Protein AF-A0A1C2HBL0-F1 (afdb_monomer_lite)

Foldseek 3Di:
DDDDDDPDPDDDDPPPPPPDDDDDPDDDDDPPPPPPPPPVPPPPQDQDPQWDWDADLQQGIKIFGNPQFDDQVCVVVSQVSQQSSLDPQGQPADPPWGDDDRIITRRRYGD

Radius of gyration: 24.38 Å; chains: 1; bounding box: 25×53×73 Å

Sequence (111 aa):
MAQIGSYHRKTTGRATRLRLVMCFSGMALLITACAAPHQSAVAHKQVPAGYAIAQSPQDGLLVARQGTAFGFDEGAEAKRAANDYCGAAGVASGTEDHYRAGAWIYPRGCA

pLDDT: mean 77.64, std 21.79, range [41.19, 98.0]

Structure (mmCIF, N/CA/C/O backbone):
data_AF-A0A1C2HBL0-F1
#
_entry.id   AF-A0A1C2HBL0-F1
#
loop_
_atom_site.group_PDB
_atom_site.id
_atom_site.type_symbol
_atom_site.label_atom_id
_atom_site.label_alt_id
_atom_site.label_comp_id
_atom_site.label_asym_id
_atom_site.label_entity_id
_atom_site.label_seq_id
_atom_site.pdbx_PDB_ins_code
_atom_site.Cartn_x
_atom_site.Cartn_y
_atom_site.Cartn_z
_atom_site.occupancy
_atom_site.B_iso_or_equiv
_atom_site.auth_seq_id
_atom_site.auth_comp_id
_atom_site.auth_asym_id
_atom_site.auth_atom_id
_atom_site.pdbx_PDB_model_num
ATOM 1 N N . MET A 1 1 ? -0.069 38.836 31.262 1.00 46.28 1 MET A N 1
ATOM 2 C CA . MET A 1 1 ? 0.708 38.441 30.066 1.00 46.28 1 MET A CA 1
ATOM 3 C C . MET A 1 1 ? -0.159 37.469 29.278 1.00 46.28 1 MET A C 1
ATOM 5 O O . MET A 1 1 ? -0.302 36.336 29.706 1.00 46.28 1 MET A O 1
ATOM 9 N N . ALA A 1 2 ? -0.850 37.936 28.236 1.00 43.62 2 ALA A N 1
ATOM 10 C CA . ALA A 1 2 ? -1.821 37.143 27.476 1.00 43.62 2 ALA A CA 1
ATOM 11 C C . ALA A 1 2 ? -1.436 37.177 25.990 1.00 43.62 2 ALA A C 1
ATOM 13 O O . ALA A 1 2 ? -1.442 38.243 25.379 1.00 43.62 2 ALA A O 1
ATOM 14 N N . GLN A 1 3 ? -1.048 36.026 25.435 1.00 49.44 3 GLN A N 1
ATOM 15 C CA . GLN A 1 3 ? -0.758 35.861 24.010 1.00 49.44 3 GLN A CA 1
ATOM 16 C C . GLN A 1 3 ? -2.044 35.500 23.267 1.00 49.44 3 GLN A C 1
ATOM 18 O O . GLN A 1 3 ? -2.618 34.432 23.460 1.00 49.44 3 GLN A O 1
ATOM 23 N N . ILE A 1 4 ? -2.477 36.415 22.404 1.00 49.09 4 ILE A N 1
ATOM 24 C CA . ILE A 1 4 ? -3.587 36.249 21.471 1.00 49.09 4 ILE A CA 1
ATOM 25 C C . ILE A 1 4 ? -2.980 35.662 20.190 1.00 49.09 4 ILE A C 1
ATOM 27 O O . ILE A 1 4 ? -2.295 36.357 19.441 1.00 49.09 4 ILE A O 1
ATOM 31 N N . GLY A 1 5 ? -3.150 34.358 19.978 1.00 49.34 5 GLY A N 1
ATOM 32 C CA . GLY A 1 5 ? -2.684 33.659 18.779 1.00 49.34 5 GLY A CA 1
ATOM 33 C C . GLY A 1 5 ? -3.635 33.880 17.604 1.00 49.34 5 GLY A C 1
ATOM 34 O O . GLY A 1 5 ? -4.576 33.115 17.409 1.00 49.34 5 GLY A O 1
ATOM 35 N N . SER A 1 6 ? -3.393 34.929 16.820 1.00 55.62 6 SER A N 1
ATOM 36 C CA . SER A 1 6 ? -4.091 35.194 15.559 1.00 55.62 6 SER A CA 1
ATOM 37 C C . SER A 1 6 ? -3.656 34.200 14.476 1.00 55.62 6 SER A C 1
ATOM 39 O O . SER A 1 6 ? -2.563 34.303 13.921 1.00 55.62 6 SER A O 1
ATOM 41 N N . TYR A 1 7 ? -4.531 33.254 14.129 1.00 46.28 7 TYR A N 1
ATOM 42 C CA . TYR A 1 7 ? -4.386 32.408 12.943 1.00 46.28 7 TYR A CA 1
ATOM 43 C C . TYR A 1 7 ? -4.647 33.233 11.674 1.00 46.28 7 TYR A C 1
ATOM 45 O O . TYR A 1 7 ? -5.782 33.372 11.219 1.00 46.28 7 TYR A O 1
ATOM 53 N N . HIS A 1 8 ? -3.590 33.771 11.065 1.00 45.44 8 HIS A N 1
ATOM 54 C CA . HIS A 1 8 ? -3.670 34.330 9.717 1.00 45.44 8 HIS A CA 1
ATOM 55 C C . HIS A 1 8 ? -3.716 33.205 8.675 1.00 45.44 8 HIS A C 1
ATOM 57 O O . HIS A 1 8 ? -2.698 32.710 8.197 1.00 45.44 8 HIS A O 1
ATOM 63 N N . ARG A 1 9 ? -4.935 32.839 8.271 1.00 51.69 9 ARG A N 1
ATOM 64 C CA . ARG A 1 9 ? -5.209 32.166 6.999 1.00 51.69 9 ARG A CA 1
ATOM 65 C C . ARG A 1 9 ? -4.965 33.186 5.877 1.00 51.69 9 ARG A C 1
ATOM 67 O O . ARG A 1 9 ? -5.801 34.054 5.648 1.00 51.69 9 ARG A O 1
AT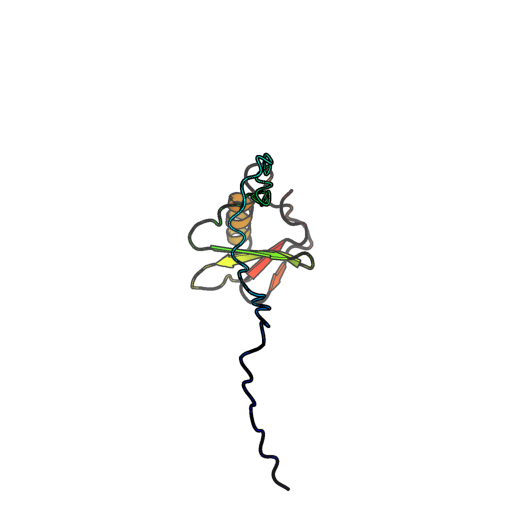OM 74 N N . LYS A 1 10 ? -3.820 33.110 5.190 1.00 43.16 10 LYS A N 1
ATOM 75 C CA . LYS A 1 10 ? -3.574 33.857 3.943 1.00 43.16 10 LYS A CA 1
ATOM 76 C C . LYS A 1 10 ? -3.582 32.891 2.762 1.00 43.16 10 LYS A C 1
ATOM 78 O O . LYS A 1 10 ? -2.569 32.336 2.354 1.00 43.16 10 LYS A O 1
ATOM 83 N N . THR A 1 11 ? -4.788 32.681 2.245 1.00 53.38 11 THR A N 1
ATOM 84 C CA . THR A 1 11 ? -5.030 32.328 0.846 1.00 53.38 11 THR A CA 1
ATOM 85 C C . THR A 1 11 ? -4.455 33.413 -0.074 1.00 53.38 11 THR A C 1
ATOM 87 O O . THR A 1 11 ? -4.184 34.529 0.367 1.00 53.38 11 THR A O 1
ATOM 90 N N . THR A 1 12 ? -4.360 33.096 -1.368 1.00 50.62 12 THR A N 1
ATOM 91 C CA . THR A 1 12 ? -4.027 33.965 -2.519 1.00 50.62 12 THR A CA 1
ATOM 92 C C . THR A 1 12 ? -2.560 34.355 -2.727 1.00 50.62 12 THR A C 1
ATOM 94 O O . THR A 1 12 ? -1.987 35.166 -2.012 1.00 50.62 12 THR A O 1
ATOM 97 N N . GLY A 1 13 ? -1.989 33.819 -3.813 1.00 43.44 13 GLY A N 1
ATOM 98 C CA . GLY A 1 13 ? -0.697 34.253 -4.339 1.00 43.44 13 GLY A CA 1
ATOM 99 C C . GLY A 1 13 ? -0.204 33.524 -5.592 1.00 43.44 13 GLY A C 1
ATOM 100 O O . GLY A 1 13 ? 0.990 33.570 -5.865 1.00 43.44 13 GLY A O 1
ATOM 101 N N . ARG A 1 14 ? -1.060 32.842 -6.373 1.00 48.78 14 ARG A N 1
ATOM 102 C CA . ARG A 1 14 ? -0.660 32.387 -7.715 1.00 48.78 14 ARG A CA 1
ATOM 103 C C . ARG A 1 14 ? -0.787 33.593 -8.640 1.00 48.78 14 ARG A C 1
ATOM 105 O O . ARG A 1 14 ? -1.866 33.905 -9.130 1.00 48.78 14 ARG A O 1
ATOM 112 N N . ALA A 1 15 ? 0.311 34.332 -8.759 1.00 46.44 15 ALA A N 1
ATOM 113 C CA . ALA A 1 15 ? 0.448 35.477 -9.641 1.00 46.44 15 ALA A CA 1
ATOM 114 C C . ALA A 1 15 ? 0.288 35.023 -11.100 1.00 46.44 15 ALA A C 1
ATOM 116 O O . ALA A 1 15 ? 1.254 34.676 -11.779 1.00 46.44 15 ALA A O 1
ATOM 117 N N . THR A 1 16 ? -0.955 35.014 -11.573 1.00 49.22 16 THR A N 1
ATOM 118 C CA . THR A 1 16 ? -1.308 34.946 -12.986 1.00 49.22 16 THR A CA 1
ATOM 119 C C . THR A 1 16 ? -0.765 36.206 -13.651 1.00 49.22 16 THR A C 1
ATOM 121 O O . THR A 1 16 ? -1.386 37.265 -13.616 1.00 49.22 16 THR A O 1
ATOM 124 N N . ARG A 1 17 ? 0.434 36.118 -14.235 1.00 50.41 17 ARG A N 1
ATOM 125 C CA . ARG A 1 17 ? 0.940 37.133 -15.163 1.00 50.41 17 ARG A CA 1
ATOM 126 C C . ARG A 1 17 ? 0.140 37.028 -16.462 1.00 50.41 17 ARG A C 1
ATOM 128 O O . ARG A 1 17 ? 0.583 36.421 -17.429 1.00 50.41 17 ARG A O 1
ATOM 135 N N . LEU A 1 18 ? -1.056 37.609 -16.456 1.00 47.25 18 LEU A N 1
ATOM 136 C CA . LEU A 1 18 ? -1.869 37.844 -17.642 1.00 47.25 18 LEU A CA 1
ATOM 137 C C . LEU A 1 18 ? -1.238 39.018 -18.409 1.00 47.25 18 LEU A C 1
ATOM 139 O O . LEU A 1 18 ? -1.564 40.180 -18.183 1.00 47.25 18 LEU A O 1
ATOM 143 N N . ARG A 1 19 ? -0.257 38.730 -19.270 1.00 50.12 19 ARG A N 1
ATOM 144 C CA . ARG A 1 19 ? 0.228 39.703 -20.255 1.00 50.12 19 ARG A CA 1
ATOM 145 C C . ARG A 1 19 ? -0.636 39.589 -21.508 1.00 50.12 19 ARG A C 1
ATOM 147 O O . ARG A 1 19 ? -0.461 38.678 -22.302 1.00 50.12 19 ARG A O 1
ATOM 154 N N . LEU A 1 20 ? -1.585 40.521 -21.582 1.00 41.38 20 LEU A N 1
ATOM 155 C CA . LEU A 1 20 ? -2.007 41.278 -22.760 1.00 41.38 20 LEU A CA 1
ATOM 156 C C . LEU A 1 20 ? -2.043 40.508 -24.096 1.00 41.38 20 LEU A C 1
ATOM 158 O O . LEU A 1 20 ? -1.026 40.323 -24.760 1.00 41.38 20 LEU A O 1
ATOM 162 N N . VAL A 1 21 ? -3.258 40.151 -24.514 1.00 53.97 21 VAL A N 1
ATOM 163 C CA . VAL A 1 21 ? -3.590 39.784 -25.895 1.00 53.97 21 VAL A CA 1
ATOM 164 C C . VAL A 1 21 ? -3.395 41.023 -26.773 1.00 53.97 21 VAL A C 1
ATOM 166 O O . VAL A 1 21 ? -4.115 42.008 -26.623 1.00 53.97 21 VAL A O 1
ATOM 169 N N . MET A 1 22 ? -2.408 40.984 -27.667 1.00 41.19 22 MET A N 1
ATOM 170 C CA . MET A 1 22 ? -2.181 42.002 -28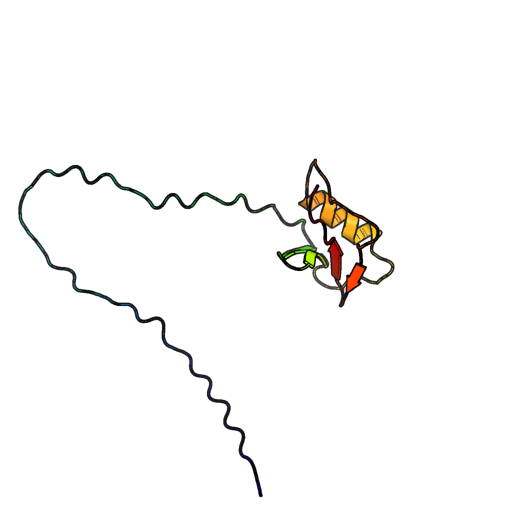.691 1.00 41.19 22 MET A CA 1
ATOM 171 C C . MET A 1 22 ? -2.679 41.442 -30.030 1.00 41.19 22 MET A C 1
ATOM 173 O O . MET A 1 22 ? -2.094 40.505 -30.569 1.00 41.19 22 MET A O 1
ATOM 177 N N . CYS A 1 23 ? -3.796 41.982 -30.528 1.00 44.34 23 CYS A N 1
ATOM 178 C CA . CYS A 1 23 ? -4.342 41.691 -31.854 1.00 44.34 23 CYS A CA 1
ATOM 179 C C . CYS A 1 23 ? -3.364 42.160 -32.939 1.00 44.34 23 CYS A C 1
ATOM 181 O O . CYS A 1 23 ? -3.221 43.362 -33.153 1.00 44.34 23 CYS A O 1
ATOM 183 N N . PHE A 1 24 ? -2.734 41.226 -33.651 1.00 42.06 24 PHE A N 1
ATOM 184 C CA . PHE A 1 24 ? -2.032 41.504 -34.903 1.00 42.06 24 PHE A CA 1
ATOM 185 C C . PHE A 1 24 ? -2.838 40.917 -36.070 1.00 42.06 24 PHE A C 1
ATOM 187 O O . PHE A 1 24 ? -2.753 39.730 -36.376 1.00 42.06 24 PHE A O 1
ATOM 194 N N . SER A 1 25 ? -3.648 41.773 -36.702 1.00 61.94 25 SER A N 1
ATOM 195 C CA . SER A 1 25 ? -4.203 41.555 -38.043 1.00 61.94 25 SER A CA 1
ATOM 196 C C . SER A 1 25 ? -3.082 41.744 -39.063 1.00 61.94 25 SER A C 1
ATOM 198 O O . SER A 1 25 ? -2.724 42.875 -39.384 1.00 61.94 25 SER A O 1
ATOM 200 N N . GLY A 1 26 ? -2.508 40.649 -39.556 1.00 51.34 26 GLY A N 1
ATOM 201 C CA . GLY A 1 26 ? -1.457 40.696 -40.568 1.00 51.34 26 GLY A CA 1
ATOM 202 C C . GLY A 1 26 ? -1.082 39.304 -41.058 1.00 51.34 26 GLY A C 1
ATOM 203 O O . GLY A 1 26 ? -0.542 38.493 -40.317 1.00 51.34 26 GLY A O 1
ATOM 204 N N . MET A 1 27 ? -1.408 39.036 -42.314 1.00 62.91 27 MET A N 1
ATOM 205 C CA . MET A 1 27 ? -1.176 37.796 -43.047 1.00 62.91 27 MET A CA 1
ATOM 206 C C . MET A 1 27 ? 0.318 37.424 -43.100 1.00 62.91 27 MET A C 1
ATOM 208 O O . MET A 1 27 ? 1.103 38.124 -43.731 1.00 62.91 27 MET A O 1
ATOM 212 N N . ALA A 1 28 ? 0.695 36.296 -42.488 1.00 54.22 28 ALA A N 1
ATOM 213 C CA . ALA A 1 28 ? 1.928 35.565 -42.787 1.00 54.22 28 ALA A CA 1
ATOM 214 C C . ALA A 1 28 ? 1.753 34.076 -42.442 1.00 54.22 28 ALA A C 1
ATOM 216 O O . ALA A 1 28 ? 1.547 33.699 -41.290 1.00 54.22 28 ALA A O 1
ATOM 217 N N . LEU A 1 29 ? 1.826 33.231 -43.473 1.00 55.94 29 LEU A N 1
ATOM 218 C CA . LEU A 1 29 ? 1.958 31.781 -43.370 1.00 55.94 29 LEU A CA 1
ATOM 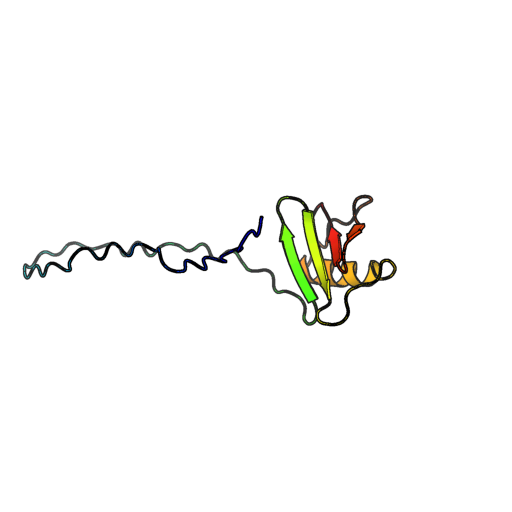219 C C . LEU A 1 29 ? 3.249 31.441 -42.616 1.00 55.94 29 LEU A C 1
ATOM 221 O O . LEU A 1 29 ? 4.333 31.484 -43.191 1.00 55.94 29 LEU A O 1
ATOM 225 N N . LEU A 1 30 ? 3.135 31.065 -41.344 1.00 54.84 30 LEU A N 1
ATOM 226 C CA . LEU A 1 30 ? 4.176 30.332 -40.633 1.00 54.84 30 LEU A CA 1
ATOM 227 C C . LEU A 1 30 ? 3.528 29.140 -39.945 1.00 54.84 30 LEU A C 1
ATOM 229 O O . LEU A 1 30 ? 2.668 29.274 -39.074 1.00 54.84 30 LEU A O 1
ATOM 233 N N . ILE A 1 31 ? 3.935 27.965 -40.411 1.00 60.88 31 ILE A N 1
ATOM 234 C CA . ILE A 1 31 ? 3.530 26.649 -39.939 1.00 60.88 31 ILE A CA 1
ATOM 235 C C . ILE A 1 31 ? 3.946 26.564 -38.469 1.00 60.88 31 ILE A C 1
ATOM 237 O O . ILE A 1 31 ? 5.081 26.227 -38.140 1.00 60.88 31 ILE A O 1
ATOM 241 N N . THR A 1 32 ? 3.047 26.960 -37.572 1.00 57.66 32 THR A N 1
ATOM 242 C CA . THR A 1 32 ? 3.261 26.825 -36.136 1.00 57.66 32 THR A CA 1
ATOM 243 C C . THR A 1 32 ? 3.097 25.350 -35.836 1.00 57.66 32 THR A C 1
ATOM 245 O O . THR A 1 32 ? 1.980 24.849 -35.709 1.00 57.66 32 THR A O 1
ATOM 248 N N . ALA A 1 33 ? 4.223 24.639 -35.799 1.00 58.38 33 ALA A N 1
ATOM 249 C CA . ALA A 1 33 ? 4.286 23.314 -35.220 1.00 58.38 33 ALA A CA 1
ATOM 250 C C . ALA A 1 33 ? 3.655 23.410 -33.830 1.00 58.38 33 ALA A C 1
ATOM 252 O O . ALA A 1 33 ? 4.176 24.080 -32.936 1.00 58.38 33 ALA A O 1
ATOM 253 N N . CYS A 1 34 ? 2.483 22.799 -33.680 1.00 51.44 34 CYS A N 1
ATOM 254 C CA . CYS A 1 34 ? 1.821 22.654 -32.401 1.00 51.44 34 CYS A CA 1
ATOM 255 C C . CYS A 1 34 ? 2.694 21.701 -31.579 1.00 51.44 34 CYS A C 1
ATOM 257 O O . CYS A 1 34 ? 2.502 20.488 -31.594 1.00 51.44 34 CYS A O 1
ATOM 259 N N . ALA A 1 35 ? 3.714 22.237 -30.908 1.00 63.53 35 ALA A N 1
ATOM 260 C CA . ALA A 1 35 ? 4.406 21.530 -29.849 1.00 63.53 35 ALA A CA 1
ATOM 261 C C . ALA A 1 35 ? 3.434 21.469 -28.669 1.00 63.53 35 ALA A C 1
ATOM 263 O O . ALA A 1 35 ? 3.500 22.263 -27.731 1.00 63.53 35 ALA A O 1
ATOM 264 N N . ALA A 1 36 ? 2.460 20.561 -28.769 1.00 65.25 36 ALA A N 1
ATOM 265 C CA . ALA A 1 36 ? 1.663 20.160 -27.631 1.00 65.25 36 ALA A CA 1
ATOM 266 C C . ALA A 1 36 ? 2.653 19.714 -26.546 1.00 65.25 36 ALA A C 1
ATOM 268 O O . ALA A 1 36 ? 3.564 18.937 -26.855 1.00 65.25 36 ALA A O 1
ATOM 269 N N . PRO A 1 37 ? 2.536 20.206 -25.301 1.00 53.91 37 PRO A N 1
ATOM 270 C CA . PRO A 1 37 ? 3.329 19.665 -24.217 1.00 53.91 37 PRO A CA 1
ATOM 271 C C . PRO A 1 37 ? 3.034 18.168 -24.170 1.00 53.91 37 PRO A C 1
ATOM 273 O O . PRO A 1 37 ? 1.906 17.757 -23.892 1.00 53.91 37 PRO A O 1
ATOM 276 N N . HIS A 1 38 ? 4.043 17.367 -24.515 1.00 50.41 38 HIS A N 1
ATOM 277 C CA . HIS A 1 38 ? 4.030 15.924 -24.356 1.00 50.41 38 HIS A CA 1
ATOM 278 C C . HIS A 1 38 ? 4.019 15.693 -22.846 1.00 50.41 38 HIS A C 1
ATOM 280 O O . HIS A 1 38 ? 5.051 15.592 -22.189 1.00 50.41 38 HIS A O 1
ATOM 286 N N . GLN A 1 39 ? 2.823 15.733 -22.266 1.00 50.28 39 GLN A N 1
ATOM 287 C CA . GLN A 1 39 ? 2.575 15.202 -20.945 1.00 50.28 39 GLN A CA 1
ATOM 288 C C . GLN A 1 39 ? 2.757 13.705 -21.128 1.00 50.28 39 GLN A C 1
ATOM 290 O O . GLN A 1 39 ? 1.8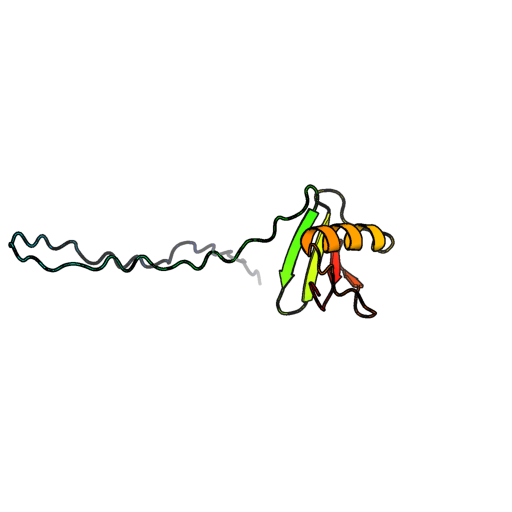23 13.019 -21.537 1.00 50.28 39 GLN A O 1
ATOM 295 N N . SER A 1 40 ? 3.988 13.221 -20.950 1.00 47.91 40 SER A N 1
ATOM 296 C CA . SER A 1 40 ? 4.253 11.797 -20.826 1.00 47.91 40 SER A CA 1
ATOM 297 C C . SER A 1 40 ? 3.250 11.287 -19.809 1.00 47.91 40 SER A C 1
ATOM 299 O O . SER A 1 40 ? 3.312 11.671 -18.640 1.00 47.91 40 SER A O 1
ATOM 301 N N . ALA A 1 41 ? 2.259 10.530 -20.278 1.00 50.53 41 ALA A N 1
ATOM 302 C CA . ALA A 1 41 ? 1.276 9.924 -19.414 1.00 50.53 41 ALA A CA 1
ATOM 303 C C . ALA A 1 41 ? 2.064 8.958 -18.538 1.00 50.53 41 ALA A C 1
ATOM 305 O O . ALA A 1 41 ? 2.430 7.865 -18.968 1.00 50.53 41 ALA A O 1
ATOM 306 N N . VAL A 1 42 ? 2.418 9.405 -17.335 1.00 53.97 42 VAL A N 1
ATOM 307 C CA . VAL A 1 42 ? 2.924 8.511 -16.308 1.00 53.97 42 VAL A CA 1
ATOM 308 C C . VAL A 1 42 ? 1.767 7.554 -16.094 1.00 53.97 42 VAL A C 1
ATOM 310 O O . VAL A 1 42 ? 0.702 7.973 -15.646 1.00 53.97 42 VAL A O 1
ATOM 313 N N . ALA A 1 43 ? 1.914 6.313 -16.555 1.00 55.16 43 ALA A N 1
ATOM 314 C CA . ALA A 1 43 ? 0.868 5.318 -16.427 1.00 55.16 43 ALA A CA 1
ATOM 315 C C . ALA A 1 43 ? 0.547 5.188 -14.935 1.00 55.16 43 ALA A C 1
ATOM 317 O O . ALA A 1 43 ? 1.347 4.668 -14.156 1.00 55.16 43 ALA A O 1
ATOM 318 N N . HIS A 1 44 ? -0.593 5.734 -14.519 1.00 59.66 44 HIS A N 1
ATOM 319 C CA . HIS A 1 44 ? -1.033 5.623 -13.143 1.00 59.66 44 HIS A CA 1
ATOM 320 C C . HIS A 1 44 ? -1.411 4.158 -12.922 1.00 59.66 44 HIS A C 1
ATOM 322 O O . HIS A 1 44 ? -2.384 3.675 -13.500 1.00 59.66 44 HIS A O 1
ATOM 328 N N . LYS A 1 45 ? -0.616 3.425 -12.130 1.00 77.19 45 LYS A N 1
ATOM 329 C CA . LYS A 1 45 ? -1.002 2.087 -11.668 1.00 77.19 45 LYS A CA 1
ATOM 330 C C . LYS A 1 45 ? -2.370 2.191 -10.991 1.00 77.19 45 LYS A C 1
ATOM 332 O O . LYS A 1 45 ? -2.561 3.027 -10.106 1.00 77.19 45 LYS A O 1
ATOM 337 N N . GLN A 1 46 ? -3.303 1.347 -11.420 1.00 86.56 46 GLN A N 1
ATOM 338 C CA . GLN A 1 46 ? -4.646 1.293 -10.858 1.00 86.56 46 GLN A CA 1
ATOM 339 C C . GLN A 1 46 ? -4.561 0.821 -9.402 1.00 86.56 46 GLN A C 1
ATOM 341 O O . GLN A 1 46 ? -3.990 -0.232 -9.119 1.00 86.56 46 GLN A O 1
ATOM 346 N N . VAL A 1 47 ? -5.124 1.596 -8.477 1.00 92.12 47 VAL A N 1
ATOM 347 C CA . VAL A 1 47 ? -5.214 1.195 -7.068 1.00 92.12 47 VAL A CA 1
ATOM 348 C C . VAL A 1 47 ? -6.348 0.171 -6.918 1.00 92.12 47 VAL A C 1
ATOM 350 O O . VAL A 1 47 ? -7.456 0.447 -7.389 1.00 92.12 47 VAL A O 1
ATOM 353 N N . PRO A 1 48 ? -6.111 -0.995 -6.285 1.00 92.31 48 PRO A N 1
ATOM 354 C CA . PRO A 1 48 ? -7.163 -1.970 -6.019 1.00 92.31 48 PRO A CA 1
ATOM 355 C C . PRO A 1 48 ? -8.297 -1.374 -5.172 1.00 92.31 48 PRO A C 1
ATOM 357 O O . PRO A 1 48 ? -8.065 -0.559 -4.275 1.00 92.31 48 PRO A O 1
ATOM 360 N N . ALA A 1 49 ? -9.536 -1.779 -5.455 1.00 94.25 49 ALA A N 1
ATOM 361 C CA . ALA A 1 49 ? -10.710 -1.270 -4.749 1.00 94.25 49 ALA A CA 1
ATOM 362 C C . ALA A 1 49 ? -10.627 -1.564 -3.243 1.00 94.25 49 ALA A C 1
ATOM 364 O O . ALA A 1 49 ? -10.221 -2.650 -2.840 1.00 94.25 49 ALA A O 1
ATOM 365 N N . GLY A 1 50 ? -11.026 -0.598 -2.411 1.00 95.94 50 GLY A N 1
ATOM 366 C CA . GLY A 1 50 ? -10.969 -0.737 -0.955 1.00 95.94 50 GLY A CA 1
ATOM 367 C C . GLY A 1 50 ? -9.586 -0.492 -0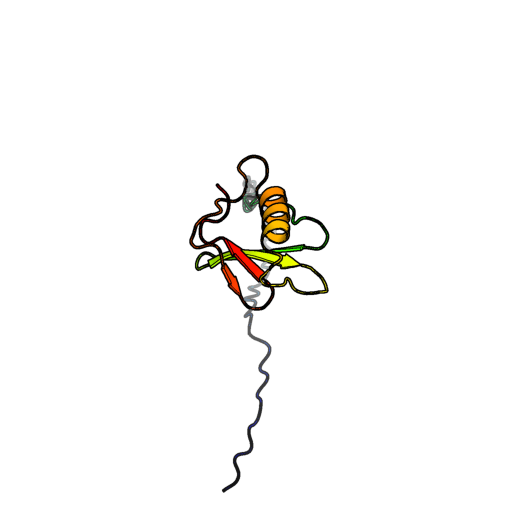.347 1.00 95.94 50 GLY A C 1
ATOM 368 O O . GLY A 1 50 ? -9.443 -0.592 0.869 1.00 95.94 50 GLY A O 1
ATOM 369 N N . TYR A 1 51 ? -8.584 -0.113 -1.146 1.00 97.25 51 TYR A N 1
ATOM 370 C CA . TYR A 1 51 ? -7.244 0.215 -0.664 1.00 97.25 51 TYR A CA 1
ATOM 371 C C . TYR A 1 51 ? -6.830 1.635 -1.059 1.00 97.25 51 TYR A C 1
ATOM 373 O O . TYR A 1 51 ? -7.295 2.214 -2.041 1.00 97.25 51 TYR A O 1
ATOM 381 N N . ALA A 1 52 ? -5.966 2.227 -0.246 1.00 96.25 52 ALA A N 1
ATOM 382 C CA . ALA A 1 52 ? -5.274 3.470 -0.528 1.00 96.25 52 ALA A CA 1
ATOM 383 C C . ALA A 1 52 ? -3.781 3.157 -0.576 1.00 96.25 52 ALA A C 1
ATOM 385 O O . ALA A 1 52 ? -3.213 2.663 0.397 1.00 96.25 52 ALA A O 1
ATOM 386 N N . ILE A 1 53 ? -3.162 3.411 -1.726 1.00 95.31 53 ILE A N 1
ATOM 387 C CA . ILE A 1 53 ? -1.760 3.082 -1.967 1.00 95.31 53 ILE A CA 1
ATOM 388 C C . ILE A 1 53 ? -1.021 4.348 -2.371 1.00 95.31 53 ILE A C 1
ATOM 390 O O . ILE A 1 53 ? -1.469 5.079 -3.255 1.00 95.31 53 ILE A O 1
ATOM 394 N N . ALA A 1 54 ? 0.111 4.597 -1.720 1.00 93.62 54 ALA A N 1
ATOM 395 C CA . ALA A 1 54 ? 0.981 5.726 -2.005 1.00 93.62 54 ALA A CA 1
ATOM 396 C C . ALA A 1 54 ? 2.407 5.238 -2.266 1.00 93.62 54 ALA A C 1
ATOM 398 O O . ALA A 1 54 ? 2.923 4.389 -1.543 1.00 93.62 54 ALA A O 1
ATOM 399 N N . GLN A 1 55 ? 3.051 5.799 -3.286 1.00 91.25 55 GLN A N 1
ATOM 400 C CA . GLN A 1 55 ? 4.489 5.654 -3.491 1.00 91.25 55 GLN A CA 1
ATOM 401 C C . GLN A 1 55 ? 5.201 6.884 -2.928 1.00 91.25 55 GLN A C 1
ATOM 403 O O . GLN A 1 55 ? 4.864 8.018 -3.272 1.00 91.25 55 GLN A O 1
ATOM 408 N N . SER A 1 56 ? 6.181 6.646 -2.064 1.00 85.19 56 SER A N 1
ATOM 409 C CA . SER A 1 56 ? 7.028 7.639 -1.415 1.00 85.19 56 SER A CA 1
ATOM 410 C C . SER A 1 56 ? 8.491 7.339 -1.755 1.00 85.19 56 SER A C 1
ATOM 412 O O . SER A 1 56 ? 8.932 6.208 -1.555 1.00 85.19 56 SER A O 1
ATOM 414 N N . PRO A 1 57 ? 9.281 8.319 -2.224 1.00 82.62 57 PRO A N 1
ATOM 415 C CA . PRO A 1 57 ? 10.726 8.147 -2.384 1.00 82.62 57 PRO A CA 1
ATOM 416 C C . PRO A 1 57 ? 11.454 7.774 -1.083 1.00 82.62 57 PRO A C 1
ATOM 418 O O . PRO A 1 57 ? 12.542 7.213 -1.136 1.00 82.62 57 PRO A O 1
ATOM 421 N N . GLN A 1 58 ? 10.880 8.115 0.075 1.00 86.69 58 GLN A N 1
ATOM 422 C CA . GLN A 1 58 ? 11.471 7.900 1.395 1.00 86.69 58 GLN A CA 1
ATOM 423 C C . GLN A 1 58 ? 11.074 6.555 2.012 1.00 86.69 58 GLN A C 1
ATOM 425 O O . GLN A 1 58 ? 11.906 5.907 2.638 1.00 86.69 58 GLN A O 1
ATOM 430 N N . ASP A 1 59 ? 9.817 6.142 1.835 1.00 87.69 59 ASP A N 1
ATOM 431 C CA . ASP A 1 59 ? 9.242 4.971 2.515 1.00 87.69 59 ASP A CA 1
ATOM 432 C C . ASP A 1 59 ? 8.888 3.823 1.551 1.00 87.69 59 ASP A C 1
ATOM 434 O O . ASP A 1 59 ? 8.401 2.780 1.979 1.00 87.69 59 ASP A O 1
ATOM 438 N N . GLY A 1 60 ? 9.099 3.990 0.244 1.00 93.81 60 GLY A N 1
ATOM 439 C CA . GLY A 1 60 ? 8.722 3.003 -0.764 1.00 93.81 60 GLY A CA 1
ATOM 440 C C . GLY A 1 60 ? 7.214 2.976 -1.009 1.00 93.81 60 GLY A C 1
ATOM 441 O O . GLY A 1 60 ? 6.606 3.998 -1.328 1.00 93.81 60 GLY A O 1
ATOM 442 N N . LEU A 1 61 ? 6.596 1.799 -0.910 1.00 96.25 61 LEU A N 1
ATOM 443 C CA . LEU A 1 61 ? 5.163 1.610 -1.144 1.00 96.25 61 LEU A CA 1
ATOM 444 C C . LEU A 1 61 ? 4.408 1.516 0.185 1.00 96.25 61 LEU A C 1
ATOM 446 O O . LEU A 1 61 ? 4.628 0.589 0.958 1.00 96.25 61 LEU A O 1
ATOM 450 N N . LEU A 1 62 ? 3.476 2.434 0.423 1.00 97.25 62 LEU A N 1
ATOM 451 C CA . LEU A 1 62 ? 2.572 2.398 1.568 1.00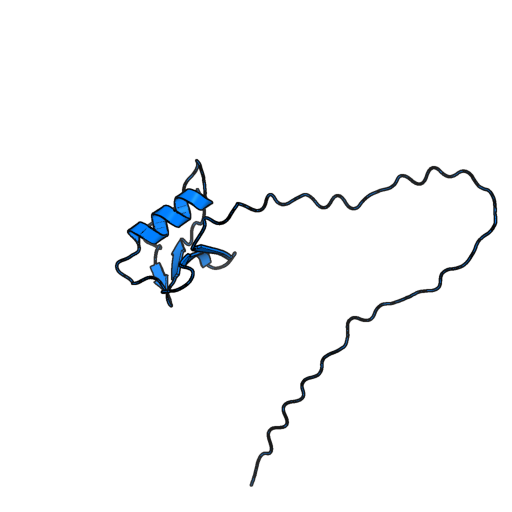 97.25 62 LEU A CA 1
ATOM 452 C C . LEU A 1 62 ? 1.208 1.872 1.136 1.00 97.25 62 LEU A C 1
ATOM 454 O O . LEU A 1 62 ? 0.648 2.342 0.145 1.00 97.25 62 LEU A O 1
ATOM 458 N N . VAL A 1 63 ? 0.655 0.942 1.908 1.00 97.44 63 VAL A N 1
ATOM 459 C CA . VAL A 1 63 ? -0.646 0.319 1.661 1.00 97.44 63 VAL A CA 1
ATOM 460 C C . VAL A 1 63 ? -1.520 0.463 2.900 1.00 97.44 63 VAL A C 1
ATOM 462 O O . VAL A 1 63 ? -1.197 -0.041 3.974 1.00 97.44 63 VAL A O 1
ATOM 465 N N . ALA A 1 64 ? -2.653 1.136 2.737 1.00 97.62 64 ALA A N 1
ATOM 466 C CA . ALA A 1 64 ? -3.701 1.275 3.739 1.00 97.62 64 ALA A CA 1
ATOM 467 C C . ALA A 1 64 ? -5.024 0.712 3.203 1.00 97.62 64 ALA A C 1
ATOM 469 O O . ALA A 1 64 ? -5.264 0.699 1.994 1.00 97.62 64 ALA A O 1
ATOM 470 N N . ARG A 1 65 ? -5.904 0.265 4.101 1.00 97.31 65 ARG A N 1
ATOM 471 C CA . ARG A 1 65 ? -7.281 -0.108 3.761 1.00 97.31 65 ARG A CA 1
ATOM 472 C C . ARG A 1 65 ? -8.175 1.131 3.850 1.00 97.31 65 ARG A C 1
ATOM 474 O O . ARG A 1 65 ? -8.034 1.951 4.755 1.00 97.31 65 ARG A O 1
ATOM 481 N N . GLN A 1 66 ? -9.091 1.284 2.902 1.00 95.81 66 GLN A N 1
ATOM 482 C CA . GLN A 1 66 ? -10.148 2.287 2.978 1.00 95.81 66 GLN A CA 1
ATOM 483 C C . GLN A 1 66 ? -11.167 1.844 4.038 1.00 95.81 66 GLN A C 1
ATOM 485 O O . GLN A 1 66 ? -11.680 0.729 3.983 1.00 95.81 66 GLN A O 1
ATOM 490 N N . GLY A 1 67 ? -11.460 2.710 5.009 1.00 92.56 67 GLY A N 1
ATOM 491 C CA . GLY A 1 67 ? -12.318 2.377 6.148 1.00 92.56 67 GLY A CA 1
ATOM 492 C C . GLY A 1 67 ? -11.496 1.976 7.371 1.00 92.56 67 GLY A C 1
ATOM 493 O O . GLY A 1 67 ? -10.727 2.790 7.880 1.00 92.56 67 GLY A O 1
ATOM 494 N N . THR A 1 68 ? -11.676 0.750 7.865 1.00 95.94 68 THR A N 1
ATOM 495 C CA . THR A 1 68 ? -10.933 0.251 9.032 1.00 95.94 68 THR A CA 1
ATOM 496 C C . THR A 1 68 ? -9.462 0.069 8.681 1.00 95.94 68 THR A C 1
ATOM 498 O O . THR A 1 68 ? -9.134 -0.727 7.802 1.00 95.94 68 THR A O 1
ATOM 501 N N . ALA A 1 69 ? -8.591 0.794 9.382 1.00 96.94 69 ALA A N 1
ATOM 502 C CA . ALA A 1 69 ? -7.147 0.692 9.220 1.00 96.94 69 ALA A CA 1
ATOM 503 C C . ALA A 1 69 ? -6.642 -0.732 9.496 1.00 96.94 69 ALA A C 1
ATOM 505 O O . ALA A 1 69 ? -7.261 -1.472 10.262 1.00 96.94 69 ALA A O 1
ATOM 506 N N . PHE A 1 70 ? -5.508 -1.093 8.892 1.00 97.94 70 PHE A N 1
ATOM 507 C CA . PHE A 1 70 ? -4.907 -2.400 9.131 1.00 97.94 70 PHE A CA 1
ATOM 508 C C . PHE A 1 70 ? -4.443 -2.558 10.579 1.00 97.94 70 PHE A C 1
ATOM 510 O O . PHE A 1 70 ? -3.956 -1.609 11.194 1.00 97.94 70 PHE A O 1
ATOM 517 N N . GLY A 1 71 ? -4.520 -3.786 11.079 1.00 97.62 71 GLY A N 1
ATOM 518 C CA . GLY A 1 71 ? -3.775 -4.270 12.230 1.00 97.62 71 GLY A CA 1
ATOM 519 C C . GLY A 1 71 ? -2.336 -4.664 11.883 1.00 97.62 71 GLY A C 1
ATOM 520 O O . GLY A 1 71 ? -1.973 -4.912 10.727 1.00 97.62 71 GLY A O 1
ATOM 521 N N . PHE A 1 72 ? -1.506 -4.761 12.925 1.00 96.56 72 PHE A N 1
ATOM 522 C CA . PHE A 1 72 ? -0.137 -5.283 12.833 1.00 96.56 72 PHE A CA 1
ATOM 523 C C . PHE A 1 72 ? -0.096 -6.762 12.408 1.00 96.56 72 PHE A C 1
ATOM 525 O O . PHE A 1 72 ? 0.895 -7.232 11.871 1.00 96.56 72 PHE A O 1
ATOM 532 N N . ASP A 1 73 ? -1.161 -7.516 12.636 1.00 97.12 73 ASP A N 1
ATOM 533 C CA . ASP A 1 73 ? -1.314 -8.917 12.247 1.00 97.12 73 ASP A CA 1
ATOM 534 C C . ASP A 1 73 ? -1.834 -9.091 10.806 1.00 97.12 73 ASP A C 1
ATOM 536 O O . ASP A 1 73 ? -1.719 -10.168 10.222 1.00 97.12 73 ASP A O 1
ATOM 540 N N . GLU A 1 74 ? -2.329 -8.023 10.177 1.00 97.69 74 GLU A N 1
ATOM 541 C CA . GLU A 1 74 ? -2.956 -8.067 8.849 1.00 97.69 74 GLU A CA 1
ATOM 542 C C . GLU A 1 74 ? -1.966 -7.886 7.677 1.00 97.69 74 GLU A C 1
ATOM 544 O O . GLU A 1 74 ? -2.366 -7.629 6.537 1.00 97.69 74 GLU A O 1
ATOM 549 N N . GLY A 1 75 ? -0.661 -8.067 7.907 1.00 96.62 75 GLY A N 1
ATOM 550 C CA . GLY A 1 75 ? 0.373 -7.864 6.878 1.00 96.62 75 GLY A CA 1
ATOM 551 C C . GLY A 1 75 ? 0.237 -8.753 5.650 1.00 96.62 75 GLY A C 1
ATOM 552 O O . GLY A 1 75 ? 0.571 -8.343 4.537 1.00 96.62 75 GLY A O 1
ATOM 553 N N . ALA A 1 76 ? -0.326 -9.950 5.820 1.00 97.69 76 ALA A N 1
ATOM 554 C CA . ALA A 1 76 ? -0.622 -10.835 4.702 1.00 97.69 76 ALA A CA 1
ATOM 555 C C . ALA A 1 76 ? -1.689 -10.250 3.763 1.00 97.69 76 ALA A C 1
ATOM 557 O O . ALA A 1 76 ? -1.597 -10.444 2.553 1.00 97.69 76 ALA A O 1
ATOM 558 N N . GLU A 1 77 ? -2.691 -9.536 4.285 1.00 97.25 77 GLU A N 1
ATOM 559 C CA . GLU A 1 77 ? -3.684 -8.873 3.439 1.00 97.25 77 GLU A CA 1
ATOM 560 C C . GLU A 1 77 ? -3.101 -7.659 2.738 1.00 97.25 77 GLU A C 1
ATOM 562 O O . GLU A 1 77 ? -3.246 -7.538 1.521 1.00 97.25 77 GLU A O 1
ATOM 567 N N . ALA A 1 78 ? -2.399 -6.801 3.475 1.00 97.69 78 ALA A N 1
ATOM 568 C CA . ALA A 1 78 ? -1.763 -5.644 2.868 1.00 97.69 78 ALA A CA 1
ATOM 569 C C . ALA A 1 78 ? -0.795 -6.056 1.745 1.00 97.69 78 ALA A C 1
ATOM 571 O O . ALA A 1 78 ? -0.754 -5.409 0.699 1.00 97.69 78 ALA A O 1
ATOM 572 N N . LYS A 1 79 ? -0.106 -7.197 1.896 1.00 97.62 79 LYS A N 1
ATOM 573 C CA . LYS A 1 79 ? 0.792 -7.737 0.867 1.00 97.62 79 LYS A CA 1
ATOM 574 C C . LYS A 1 79 ? 0.037 -8.207 -0.373 1.00 97.62 79 LYS A C 1
ATOM 576 O O . LYS A 1 79 ? 0.546 -8.041 -1.479 1.00 97.62 79 LYS A O 1
ATOM 581 N N . ARG A 1 80 ? -1.171 -8.765 -0.222 1.00 97.38 80 ARG A N 1
ATOM 582 C CA . ARG A 1 80 ? -2.032 -9.100 -1.372 1.00 97.38 80 ARG A CA 1
ATOM 583 C C . ARG A 1 80 ? -2.412 -7.840 -2.145 1.00 97.38 80 ARG A C 1
ATOM 585 O O . ARG A 1 80 ? -2.157 -7.785 -3.340 1.00 97.38 80 ARG A O 1
ATOM 592 N N . ALA A 1 81 ? -2.885 -6.802 -1.454 1.00 97.06 81 ALA A N 1
ATOM 593 C CA . ALA A 1 81 ? -3.205 -5.521 -2.087 1.00 97.06 81 ALA A CA 1
ATOM 594 C C . ALA A 1 81 ? -1.979 -4.873 -2.763 1.00 97.06 81 ALA A C 1
ATOM 596 O O . ALA A 1 81 ? -2.084 -4.321 -3.859 1.00 97.06 81 ALA A O 1
ATOM 597 N N . ALA A 1 82 ? -0.798 -4.979 -2.144 1.00 96.62 82 ALA A N 1
ATOM 598 C CA . ALA A 1 82 ? 0.458 -4.511 -2.723 1.00 96.62 82 ALA A CA 1
ATOM 599 C C . ALA A 1 82 ? 0.825 -5.274 -4.007 1.00 96.62 82 ALA A C 1
ATOM 601 O O . ALA A 1 82 ? 1.216 -4.658 -4.995 1.00 96.62 82 ALA A O 1
ATOM 602 N N . ASN A 1 83 ? 0.673 -6.601 -4.016 1.00 96.94 83 ASN A N 1
ATOM 603 C CA . ASN A 1 83 ? 0.904 -7.427 -5.201 1.00 96.94 83 ASN A CA 1
ATOM 604 C C . ASN A 1 83 ? -0.067 -7.085 -6.331 1.00 96.94 83 ASN A C 1
ATOM 606 O O . ASN A 1 83 ? 0.379 -6.899 -7.460 1.00 96.94 83 ASN A O 1
ATOM 610 N N . ASP A 1 84 ? -1.356 -6.927 -6.025 1.00 96.12 84 ASP A N 1
ATOM 611 C CA . ASP A 1 84 ? -2.370 -6.552 -7.015 1.00 96.12 84 ASP A CA 1
ATOM 612 C C . ASP A 1 84 ? -2.030 -5.205 -7.669 1.00 96.12 84 ASP A C 1
ATOM 614 O O . ASP A 1 84 ? -2.121 -5.046 -8.886 1.00 96.12 84 ASP A O 1
ATOM 618 N N . TYR A 1 85 ? -1.546 -4.247 -6.875 1.00 95.19 85 TYR A N 1
ATOM 619 C CA . TYR A 1 85 ? -1.059 -2.964 -7.375 1.00 95.19 85 TYR A CA 1
ATOM 620 C C . TYR A 1 85 ? 0.243 -3.087 -8.189 1.00 95.19 85 TYR A C 1
ATOM 622 O O . TYR A 1 85 ? 0.420 -2.456 -9.241 1.00 95.19 85 TYR A O 1
ATOM 630 N N . CYS A 1 86 ? 1.191 -3.899 -7.724 1.00 94.06 86 CYS A N 1
ATOM 631 C CA . CYS A 1 86 ? 2.474 -4.086 -8.393 1.00 94.06 86 CYS A CA 1
ATOM 632 C C . CYS A 1 86 ? 2.370 -4.927 -9.676 1.00 94.06 86 CYS A C 1
ATOM 634 O O . CYS A 1 86 ? 3.198 -4.751 -10.574 1.00 94.06 86 CYS A O 1
ATOM 636 N N . GLY A 1 87 ? 1.303 -5.708 -9.846 1.00 93.94 87 GLY A N 1
ATOM 637 C CA . GLY A 1 87 ? 1.049 -6.520 -11.032 1.00 93.94 87 GLY A CA 1
ATOM 638 C C . GLY A 1 87 ? 1.986 -7.725 -11.108 1.00 93.94 87 GLY A C 1
ATOM 639 O O . GLY A 1 87 ? 2.398 -8.262 -10.085 1.00 93.94 87 GLY A O 1
ATOM 640 N N . ALA A 1 88 ? 2.348 -8.143 -12.324 1.00 92.88 88 ALA A N 1
ATOM 641 C CA . ALA A 1 88 ? 3.101 -9.381 -12.559 1.00 92.88 88 ALA A CA 1
ATOM 642 C C . ALA A 1 88 ? 4.460 -9.460 -11.833 1.00 92.88 88 ALA A C 1
ATOM 644 O O . ALA A 1 88 ? 4.896 -10.556 -11.497 1.00 92.88 88 ALA A O 1
ATOM 645 N N . ALA A 1 89 ? 5.113 -8.322 -11.578 1.00 91.62 89 ALA A N 1
ATOM 646 C CA . ALA A 1 89 ? 6.367 -8.286 -10.825 1.00 91.62 89 ALA A CA 1
ATOM 647 C C . ALA A 1 89 ? 6.163 -8.522 -9.315 1.00 91.62 89 ALA A C 1
ATOM 649 O O . ALA A 1 89 ? 7.042 -9.055 -8.643 1.00 91.62 89 ALA A O 1
ATOM 650 N N . GLY A 1 90 ? 4.987 -8.173 -8.785 1.00 94.88 90 GLY A N 1
ATOM 651 C CA . GLY A 1 90 ? 4.691 -8.235 -7.357 1.00 94.88 90 GLY A CA 1
ATOM 652 C C . GLY A 1 90 ? 5.408 -7.161 -6.534 1.00 94.88 90 GLY A C 1
ATOM 653 O O . GLY A 1 90 ? 6.170 -6.334 -7.040 1.00 94.88 90 GLY A O 1
ATOM 654 N N . VAL A 1 91 ? 5.109 -7.133 -5.237 1.00 96.50 91 VAL A N 1
ATOM 655 C CA . VAL A 1 91 ? 5.777 -6.243 -4.284 1.00 96.50 91 VAL A CA 1
ATOM 656 C C . VAL A 1 91 ? 7.127 -6.834 -3.870 1.00 96.50 91 VAL A C 1
ATOM 658 O O . VAL A 1 91 ? 7.229 -8.023 -3.554 1.00 96.50 91 VAL A O 1
ATOM 661 N N . ALA A 1 92 ? 8.164 -6.000 -3.804 1.00 96.56 92 ALA A N 1
ATOM 662 C CA . ALA A 1 92 ? 9.487 -6.350 -3.299 1.00 96.56 92 ALA A CA 1
ATOM 663 C C . ALA A 1 92 ? 9.487 -6.429 -1.757 1.00 96.56 92 ALA A C 1
ATOM 665 O O . ALA A 1 92 ? 10.166 -5.681 -1.062 1.00 96.56 92 ALA A O 1
ATOM 666 N N . SER A 1 93 ? 8.712 -7.362 -1.210 1.00 95.38 93 SER A N 1
ATOM 667 C CA . SER A 1 93 ? 8.579 -7.592 0.235 1.00 95.38 93 SER A CA 1
ATOM 668 C C . SER A 1 93 ? 9.854 -8.198 0.838 1.00 95.38 93 SER A C 1
ATOM 670 O O . SER A 1 93 ? 10.491 -9.049 0.212 1.00 95.38 93 SER A O 1
ATOM 672 N N . GLY A 1 94 ? 10.264 -7.747 2.022 1.00 94.81 94 GLY A N 1
ATOM 673 C CA . GLY A 1 94 ? 11.497 -8.162 2.701 1.00 94.81 94 GLY A CA 1
ATOM 674 C C . GLY A 1 94 ? 11.441 -8.016 4.223 1.00 94.81 94 GLY A C 1
ATOM 675 O O . GLY A 1 94 ? 10.382 -7.806 4.806 1.00 94.81 94 GLY A O 1
ATOM 676 N N . THR A 1 95 ? 12.597 -8.138 4.875 1.00 96.44 95 THR A N 1
ATOM 677 C CA . THR A 1 95 ? 12.733 -8.014 6.337 1.00 96.44 95 THR A CA 1
ATOM 678 C C . THR A 1 95 ? 12.467 -6.603 6.858 1.00 96.44 95 THR A C 1
ATOM 680 O O . THR A 1 95 ? 12.192 -6.428 8.040 1.00 96.44 95 THR A O 1
ATOM 683 N N . GLU A 1 96 ? 12.532 -5.602 5.983 1.00 95.94 96 GLU A N 1
ATOM 684 C CA . GLU A 1 96 ? 12.314 -4.188 6.294 1.00 95.94 96 GLU A CA 1
ATOM 685 C C . GLU A 1 96 ? 10.835 -3.782 6.198 1.00 95.94 96 GLU A C 1
ATOM 687 O O . GLU A 1 96 ? 10.484 -2.643 6.526 1.00 95.94 96 GLU A O 1
ATOM 692 N N . ASP A 1 97 ? 9.967 -4.690 5.742 1.00 96.81 97 ASP A N 1
ATOM 693 C CA . ASP A 1 97 ? 8.528 -4.463 5.697 1.00 96.81 97 ASP A CA 1
ATOM 694 C C . ASP A 1 97 ? 8.009 -4.244 7.115 1.00 96.81 97 ASP A C 1
ATOM 696 O O . ASP A 1 97 ? 8.278 -5.029 8.027 1.00 96.81 97 ASP A O 1
ATOM 700 N N . HIS A 1 98 ? 7.245 -3.178 7.318 1.00 97.50 98 HIS A N 1
ATOM 701 C CA . HIS A 1 98 ? 6.776 -2.851 8.654 1.00 97.50 98 HIS A CA 1
ATOM 702 C C . HIS A 1 98 ? 5.424 -2.161 8.644 1.00 97.50 98 HIS A C 1
ATOM 704 O O . HIS A 1 98 ? 5.057 -1.420 7.732 1.00 97.50 98 HIS A O 1
ATOM 710 N N . TYR A 1 99 ? 4.687 -2.394 9.720 1.00 97.69 99 TYR A N 1
ATOM 711 C CA . TYR A 1 99 ? 3.450 -1.698 10.001 1.00 97.69 99 TYR A CA 1
ATOM 712 C C . TYR A 1 99 ? 3.737 -0.360 10.687 1.00 97.69 99 TYR A C 1
ATOM 714 O O . TYR A 1 99 ? 4.539 -0.276 11.622 1.00 97.69 99 TYR A O 1
ATOM 722 N N . ARG A 1 100 ? 3.042 0.692 10.258 1.00 96.62 100 ARG A N 1
ATOM 723 C CA . ARG A 1 100 ? 3.070 2.004 10.901 1.00 96.62 100 ARG A CA 1
ATOM 724 C C . ARG A 1 100 ? 1.721 2.693 10.738 1.00 96.62 100 ARG A C 1
ATOM 726 O O . ARG A 1 100 ? 1.251 2.890 9.625 1.00 96.62 100 ARG A O 1
ATOM 733 N N . ALA A 1 101 ? 1.139 3.114 11.861 1.00 94.81 101 ALA A N 1
ATOM 734 C CA . ALA A 1 101 ? -0.026 4.004 11.908 1.00 94.81 101 ALA A CA 1
ATOM 735 C C . ALA A 1 101 ? -1.207 3.583 10.999 1.00 94.81 101 ALA A C 1
ATOM 737 O O . ALA A 1 101 ? -1.789 4.418 10.311 1.00 94.81 101 ALA A O 1
ATOM 738 N N . GLY A 1 102 ? -1.568 2.297 10.989 1.00 96.81 102 GLY A N 1
ATOM 739 C CA . GLY A 1 102 ? -2.705 1.787 10.213 1.00 96.81 102 GLY A CA 1
ATOM 740 C C . GLY A 1 102 ? -2.381 1.367 8.778 1.00 96.81 102 GLY A C 1
ATOM 741 O O . GLY A 1 102 ? -3.284 0.954 8.049 1.00 96.81 102 GLY A O 1
ATOM 742 N N . ALA A 1 103 ? -1.113 1.463 8.373 1.00 97.50 103 ALA A N 1
ATOM 743 C CA . ALA A 1 103 ? -0.635 1.106 7.046 1.00 97.50 103 ALA A CA 1
ATOM 744 C C . ALA A 1 103 ? 0.545 0.136 7.118 1.00 97.50 103 ALA A C 1
ATOM 746 O O . ALA A 1 103 ? 1.324 0.131 8.072 1.00 97.50 103 ALA A O 1
ATOM 747 N N . TRP A 1 104 ? 0.693 -0.655 6.066 1.00 98.00 104 TRP A N 1
ATOM 748 C CA . TRP A 1 104 ? 1.874 -1.468 5.823 1.00 98.00 104 TRP A CA 1
ATOM 749 C C . TRP A 1 104 ? 2.789 -0.774 4.828 1.00 98.00 104 TRP A C 1
ATOM 751 O O . TRP A 1 104 ? 2.336 -0.268 3.802 1.00 98.00 104 TRP A O 1
ATOM 761 N N . ILE A 1 105 ? 4.073 -0.738 5.154 1.00 98.00 105 ILE A N 1
ATOM 762 C CA . ILE A 1 105 ? 5.113 -0.074 4.380 1.00 98.00 105 ILE A CA 1
ATOM 763 C C . ILE A 1 105 ? 6.030 -1.150 3.804 1.00 98.00 105 ILE A C 1
ATOM 765 O O . ILE A 1 105 ? 6.542 -1.989 4.545 1.00 98.00 105 ILE A O 1
ATOM 769 N N . TYR A 1 106 ? 6.244 -1.092 2.492 1.00 97.56 106 TYR A N 1
ATOM 770 C CA . TYR A 1 106 ? 7.157 -1.936 1.725 1.00 97.56 106 TYR A CA 1
ATOM 771 C C . TYR A 1 106 ? 8.277 -1.048 1.158 1.00 97.56 106 TYR A C 1
ATOM 773 O O . TYR A 1 106 ? 8.118 -0.486 0.066 1.00 97.56 106 TYR A O 1
ATOM 781 N N . PRO A 1 107 ? 9.413 -0.896 1.867 1.00 97.19 107 PRO A N 1
ATOM 782 C CA . PRO A 1 107 ? 10.443 0.091 1.525 1.00 97.19 107 PRO A CA 1
ATOM 783 C C . PRO A 1 107 ? 11.053 -0.084 0.136 1.00 97.19 107 PRO A C 1
ATOM 785 O O . PRO A 1 107 ? 11.436 0.889 -0.508 1.00 97.19 107 PRO A O 1
ATOM 788 N N . ARG A 1 108 ? 11.118 -1.325 -0.355 1.00 95.69 108 ARG A N 1
ATOM 789 C CA . ARG A 1 108 ? 11.672 -1.634 -1.680 1.00 95.69 108 ARG A CA 1
ATOM 790 C C . ARG A 1 108 ? 10.661 -1.454 -2.818 1.00 95.69 108 ARG A C 1
ATOM 792 O O . ARG A 1 108 ? 11.038 -1.562 -3.976 1.00 95.69 108 ARG A O 1
ATOM 799 N N . GLY A 1 109 ? 9.399 -1.155 -2.508 1.00 94.50 109 GLY A N 1
ATOM 800 C CA . GLY A 1 109 ? 8.362 -0.886 -3.501 1.00 94.50 109 GLY A CA 1
ATOM 801 C C . GLY A 1 109 ? 7.938 -2.118 -4.305 1.00 94.50 109 GLY A C 1
ATOM 802 O O . GLY A 1 109 ? 7.847 -3.219 -3.768 1.00 94.50 109 GLY A O 1
ATOM 803 N N . CYS A 1 110 ? 7.626 -1.924 -5.587 1.00 93.38 110 CYS A N 1
ATOM 804 C CA . CYS A 1 110 ? 7.384 -3.026 -6.524 1.00 93.38 110 CYS A CA 1
ATOM 805 C C . CYS A 1 110 ? 8.713 -3.606 -7.031 1.00 93.38 110 CYS A C 1
ATOM 807 O O . CYS A 1 110 ? 9.687 -2.860 -7.129 1.00 93.38 110 CYS A O 1
ATOM 809 N N . ALA A 1 111 ? 8.739 -4.909 -7.325 1.00 91.44 111 ALA A N 1
ATOM 810 C CA . ALA A 1 111 ? 9.921 -5.603 -7.845 1.00 91.44 111 ALA A CA 1
ATOM 811 C C . ALA A 1 111 ? 10.237 -5.259 -9.310 1.00 91.44 111 ALA A C 1
ATOM 813 O O . ALA A 1 111 ? 9.315 -4.816 -10.037 1.00 91.44 111 ALA A O 1
#

Secondary structure (DSSP, 8-state):
--------------------------------------------PPPPTTEEEEEETTTEEEEEESSSPPPTTTHHHHHHHHHHHHGGG-B---TT-EEETTEEEETT-B-